Protein AF-A0A523G8J1-F1 (afdb_monomer_lite)

Foldseek 3Di:
DPPDPVPDDPDVVVVVVCCVVPQKDWDWDDDPNRIDIDIDGHDD

Structure (mmCIF, N/CA/C/O backbone):
data_AF-A0A523G8J1-F1
#
_entry.id   AF-A0A523G8J1-F1
#
loop_
_atom_site.group_PDB
_atom_site.id
_atom_site.type_symbol
_atom_site.label_atom_id
_atom_site.label_alt_id
_atom_site.label_comp_id
_atom_site.label_asym_id
_atom_site.label_entity_id
_atom_site.label_seq_id
_atom_site.pdbx_PDB_ins_code
_atom_site.Cartn_x
_atom_site.Cartn_y
_atom_site.Cartn_z
_atom_site.occupancy
_atom_site.B_iso_or_equiv
_atom_site.auth_seq_id
_atom_site.auth_comp_id
_atom_site.auth_asym_id
_atom_site.auth_atom_id
_atom_site.pdbx_PDB_model_num
ATOM 1 N N . MET A 1 1 ? 14.920 5.703 6.874 1.00 74.69 1 MET A N 1
ATOM 2 C CA . MET A 1 1 ? 14.082 4.856 5.998 1.00 74.69 1 MET A CA 1
ATOM 3 C C . MET A 1 1 ? 12.649 5.354 6.106 1.00 74.69 1 MET A C 1
ATOM 5 O O . MET A 1 1 ? 12.239 5.684 7.212 1.00 74.69 1 MET A O 1
ATOM 9 N N . TYR A 1 2 ? 11.948 5.523 4.985 1.00 80.06 2 TYR A N 1
ATOM 10 C CA . TYR A 1 2 ? 10.570 6.023 4.966 1.00 80.06 2 TYR A CA 1
ATOM 11 C C . TYR A 1 2 ? 9.585 4.859 5.175 1.00 80.06 2 TYR A C 1
ATOM 13 O O . TYR A 1 2 ? 9.823 3.793 4.604 1.00 80.06 2 TYR A O 1
ATOM 21 N N . PRO A 1 3 ? 8.506 5.041 5.959 1.00 86.25 3 PRO A N 1
ATOM 22 C CA . PRO A 1 3 ? 8.165 6.241 6.728 1.00 86.25 3 PRO A CA 1
ATOM 23 C C . PRO A 1 3 ? 8.878 6.306 8.099 1.00 86.25 3 PRO A C 1
ATOM 25 O O . PRO A 1 3 ? 9.316 5.272 8.609 1.00 86.25 3 PRO A O 1
ATOM 28 N N . PRO A 1 4 ? 9.018 7.498 8.721 1.00 93.19 4 PRO A N 1
ATOM 29 C CA . PRO A 1 4 ? 9.578 7.644 10.070 1.00 93.19 4 PRO A CA 1
ATOM 30 C C . PRO A 1 4 ? 8.872 6.748 11.105 1.00 93.19 4 PRO A C 1
ATOM 32 O O . PRO A 1 4 ? 7.664 6.553 10.984 1.00 93.19 4 PRO A O 1
ATOM 35 N N . PRO A 1 5 ? 9.559 6.250 12.155 1.00 90.06 5 PRO A N 1
ATOM 36 C CA . PRO A 1 5 ? 8.989 5.257 13.075 1.00 90.06 5 PRO A CA 1
ATOM 37 C C . PRO A 1 5 ? 7.665 5.658 13.739 1.00 90.06 5 PRO A C 1
ATOM 39 O O . PRO A 1 5 ? 6.790 4.817 13.902 1.00 90.06 5 PRO A O 1
ATOM 42 N N . HIS A 1 6 ? 7.489 6.936 14.081 1.00 90.38 6 HIS A N 1
ATOM 43 C CA . HIS A 1 6 ? 6.261 7.451 14.701 1.00 90.38 6 HIS A CA 1
ATOM 44 C C . HIS A 1 6 ? 5.072 7.546 13.728 1.00 90.38 6 HIS A C 1
ATOM 46 O O . HIS A 1 6 ? 3.938 7.692 14.170 1.00 90.38 6 HIS A O 1
ATOM 52 N N . HIS A 1 7 ? 5.317 7.446 12.418 1.00 90.06 7 HIS A N 1
ATOM 53 C CA . HIS A 1 7 ? 4.285 7.365 11.380 1.00 90.06 7 HIS A CA 1
ATOM 54 C C . HIS A 1 7 ? 4.001 5.922 10.933 1.00 90.06 7 HIS A C 1
ATOM 56 O O . HIS A 1 7 ? 3.147 5.704 10.076 1.00 90.06 7 HIS A O 1
ATOM 62 N N . GLN A 1 8 ? 4.713 4.926 11.470 1.00 91.12 8 GLN A N 1
ATOM 63 C CA . GLN A 1 8 ? 4.492 3.524 11.121 1.00 91.12 8 GLN A CA 1
ATOM 64 C C . GLN A 1 8 ? 3.362 2.935 11.967 1.00 91.12 8 GLN A C 1
ATOM 66 O O . GLN A 1 8 ? 3.408 2.960 13.196 1.00 91.12 8 GLN A O 1
ATOM 71 N N . VAL A 1 9 ? 2.376 2.331 11.307 1.00 92.12 9 VAL A N 1
ATOM 72 C CA . VAL A 1 9 ? 1.361 1.497 11.958 1.00 92.12 9 VAL A CA 1
ATOM 73 C C . VAL A 1 9 ? 1.84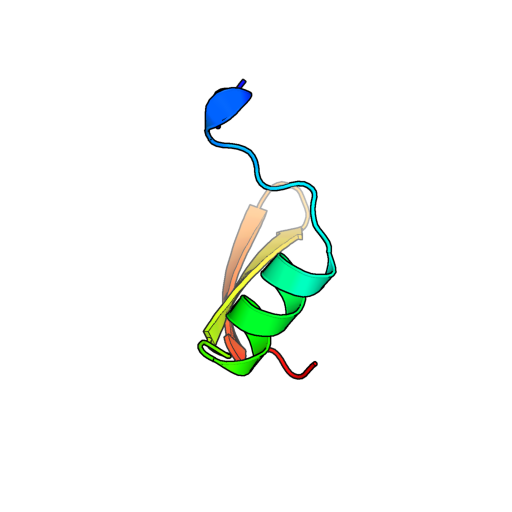4 0.048 11.924 1.00 92.12 9 VAL A C 1
ATOM 75 O O . VAL A 1 9 ? 2.204 -0.453 10.863 1.00 92.12 9 VAL A O 1
ATOM 78 N N . LYS A 1 10 ? 1.874 -0.616 13.085 1.00 92.62 10 LYS A N 1
ATOM 79 C CA . LYS A 1 10 ? 2.255 -2.040 13.222 1.00 92.62 10 LYS A CA 1
ATOM 80 C C . LYS A 1 10 ? 1.098 -2.946 13.655 1.00 92.62 10 LYS A C 1
ATOM 82 O O . LYS A 1 10 ? 1.271 -4.150 13.786 1.00 92.62 10 LYS A O 1
ATOM 87 N N . ASP A 1 11 ? -0.057 -2.349 13.919 1.00 96.00 11 ASP A N 1
ATOM 88 C CA . ASP A 1 11 ? -1.274 -3.026 14.348 1.00 96.00 11 ASP A CA 1
ATOM 89 C C . ASP A 1 11 ? -1.987 -3.612 13.121 1.00 96.00 11 ASP A C 1
ATOM 91 O O . ASP A 1 11 ? -2.440 -2.867 12.246 1.00 96.00 11 ASP A O 1
ATOM 95 N N . ILE A 1 12 ? -2.04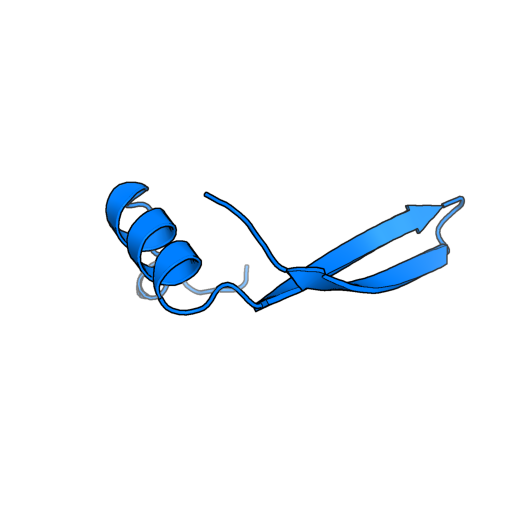8 -4.944 13.049 1.00 95.19 12 ILE A N 1
ATOM 96 C CA . ILE A 1 12 ? -2.615 -5.661 11.905 1.00 95.19 12 ILE A CA 1
ATOM 97 C C . ILE A 1 12 ? -4.125 -5.435 11.775 1.00 95.19 12 ILE A C 1
ATOM 99 O O . ILE A 1 12 ? -4.613 -5.286 10.656 1.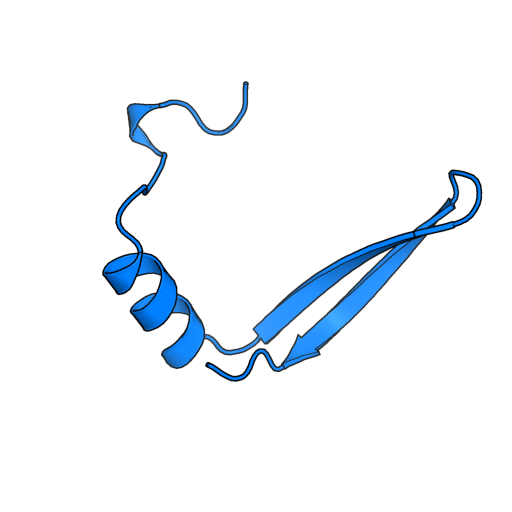00 95.19 12 ILE A O 1
ATOM 103 N N . ASP A 1 13 ? -4.856 -5.310 12.883 1.00 97.19 13 ASP A N 1
ATOM 104 C CA . ASP A 1 13 ? -6.310 -5.128 12.865 1.00 97.19 13 ASP A CA 1
ATOM 105 C C . ASP A 1 13 ? -6.675 -3.760 12.288 1.00 97.19 13 ASP A C 1
ATOM 107 O O . ASP A 1 13 ? -7.603 -3.632 11.482 1.00 97.19 13 ASP A O 1
ATOM 111 N N . LYS A 1 14 ? -5.880 -2.733 12.613 1.00 96.00 14 LYS A N 1
ATOM 112 C CA . LYS A 1 14 ? -6.016 -1.411 11.984 1.00 96.00 14 LYS A CA 1
ATOM 113 C C . LYS A 1 14 ? -5.748 -1.461 10.484 1.00 96.00 14 LYS A C 1
ATOM 115 O O . LYS A 1 14 ? -6.480 -0.829 9.723 1.00 96.00 14 LYS A O 1
ATOM 120 N N . MET A 1 15 ? -4.734 -2.206 10.044 1.00 94.25 15 MET A N 1
ATOM 121 C CA . MET A 1 15 ? -4.440 -2.360 8.614 1.00 94.25 15 MET A CA 1
ATOM 122 C C . MET A 1 15 ? -5.584 -3.065 7.875 1.00 94.25 15 MET A C 1
ATOM 124 O O . MET A 1 15 ? -6.007 -2.604 6.816 1.00 94.25 15 MET A O 1
ATOM 128 N N . ILE A 1 16 ? -6.133 -4.131 8.459 1.00 95.12 16 ILE A N 1
ATOM 129 C CA . ILE A 1 16 ? -7.283 -4.866 7.918 1.00 95.12 16 ILE A CA 1
ATOM 130 C C . ILE A 1 16 ? -8.510 -3.959 7.796 1.00 95.12 16 ILE A C 1
ATOM 132 O O . ILE A 1 16 ? -9.170 -3.949 6.757 1.00 95.12 16 ILE A O 1
ATOM 136 N N . ALA A 1 17 ? -8.809 -3.171 8.832 1.00 96.88 17 ALA A N 1
ATOM 137 C CA . ALA A 1 17 ? -9.932 -2.236 8.811 1.00 96.88 17 ALA A CA 1
ATOM 138 C C . ALA A 1 17 ? -9.799 -1.203 7.678 1.00 96.88 17 ALA A C 1
ATOM 140 O O . ALA A 1 17 ? -10.788 -0.873 7.023 1.00 96.88 17 ALA A O 1
ATOM 141 N N . VAL A 1 18 ? -8.580 -0.724 7.405 1.00 95.06 18 VAL A N 1
ATOM 142 C CA . VAL A 1 18 ? -8.306 0.170 6.269 1.00 95.06 18 VAL A CA 1
ATOM 143 C C . VAL A 1 18 ? -8.568 -0.538 4.941 1.00 95.06 18 VAL A C 1
ATOM 145 O O . VAL A 1 18 ? -9.272 0.025 4.110 1.00 95.06 18 VAL A O 1
ATOM 148 N N . ILE A 1 19 ? -8.076 -1.766 4.750 1.00 95.75 19 ILE A N 1
ATOM 149 C CA . ILE A 1 19 ? -8.295 -2.530 3.508 1.00 95.75 19 ILE A CA 1
ATOM 150 C C . ILE A 1 19 ? -9.792 -2.740 3.249 1.00 95.75 19 ILE A C 1
ATOM 152 O O . ILE A 1 19 ? -10.258 -2.521 2.134 1.00 95.75 19 ILE A O 1
ATOM 156 N N . LYS A 1 20 ? -10.561 -3.107 4.281 1.00 96.12 20 LYS A N 1
ATOM 157 C CA . LYS A 1 20 ? -12.013 -3.314 4.162 1.00 96.12 20 LYS A CA 1
ATOM 158 C C . LYS A 1 20 ? -12.773 -2.031 3.811 1.00 96.12 20 LYS A C 1
ATOM 160 O O . LYS A 1 20 ? -13.723 -2.088 3.038 1.00 96.12 20 LYS A O 1
ATOM 165 N N . ASN A 1 21 ? -12.360 -0.887 4.361 1.00 97.44 21 ASN A N 1
ATOM 166 C CA . ASN A 1 21 ? -12.989 0.411 4.085 1.00 97.44 21 ASN A CA 1
ATOM 167 C C . ASN A 1 21 ? -12.548 1.021 2.744 1.00 97.44 21 ASN A C 1
ATOM 169 O O . ASN A 1 21 ? -13.306 1.772 2.134 1.00 97.44 21 ASN A O 1
ATOM 173 N N . TYR A 1 22 ? -11.335 0.702 2.286 1.00 96.50 22 TYR A N 1
ATOM 174 C CA . TYR A 1 22 ? -10.726 1.251 1.076 1.00 96.50 22 TYR A CA 1
ATOM 175 C C . TYR A 1 22 ? -10.119 0.123 0.222 1.00 96.50 22 TYR A C 1
ATOM 177 O O . TYR A 1 22 ? -8.897 -0.010 0.146 1.00 96.50 22 TYR A O 1
ATOM 185 N N . PRO A 1 23 ? -10.947 -0.693 -0.453 1.00 95.44 23 PRO A N 1
ATOM 186 C CA . PRO A 1 23 ? -10.502 -1.921 -1.114 1.00 95.44 23 PRO A CA 1
ATOM 187 C C . PRO A 1 23 ? -9.795 -1.689 -2.461 1.00 95.44 23 PRO A C 1
ATOM 189 O O . PRO A 1 23 ? -9.748 -2.594 -3.286 1.00 95.44 23 PRO A O 1
ATOM 192 N N . LEU A 1 24 ? -9.248 -0.498 -2.727 1.00 97.00 24 LEU A N 1
ATOM 193 C CA . LEU A 1 24 ? -8.462 -0.212 -3.931 1.00 97.00 24 LEU A CA 1
ATOM 194 C C . LEU A 1 24 ? -6.970 -0.245 -3.589 1.00 97.00 24 LEU A C 1
ATOM 196 O O . LEU A 1 24 ? -6.494 0.560 -2.791 1.00 97.00 24 LEU A O 1
ATOM 200 N N . GLY A 1 25 ? -6.229 -1.150 -4.224 1.00 95.94 25 GLY A N 1
ATOM 201 C CA . GLY A 1 25 ? -4.787 -1.294 -4.054 1.00 95.94 25 GLY A CA 1
ATOM 202 C C . GLY A 1 25 ? -4.005 -1.071 -5.343 1.00 95.94 25 GLY A C 1
ATOM 203 O O . GLY A 1 25 ? -4.531 -1.206 -6.447 1.00 95.94 25 GLY A O 1
ATOM 204 N N . MET A 1 26 ? -2.715 -0.778 -5.193 1.00 96.94 26 MET A N 1
ATOM 205 C CA . MET A 1 26 ? -1.743 -0.796 -6.284 1.00 96.94 26 MET A CA 1
ATOM 206 C C . MET A 1 26 ? -0.861 -2.035 -6.135 1.00 96.94 26 MET A C 1
ATOM 208 O O . MET A 1 26 ? -0.183 -2.201 -5.122 1.00 96.94 26 MET A O 1
ATOM 212 N N . LEU A 1 27 ? -0.865 -2.900 -7.145 1.00 96.06 27 LEU A N 1
ATOM 213 C CA . LEU A 1 27 ? 0.057 -4.021 -7.245 1.00 96.06 27 LEU A CA 1
ATOM 214 C C . LEU A 1 27 ? 1.299 -3.562 -8.005 1.00 96.06 27 LEU A C 1
ATOM 216 O O . LEU A 1 27 ? 1.212 -3.148 -9.161 1.00 96.06 27 LEU A O 1
ATOM 220 N N . ILE A 1 28 ? 2.447 -3.662 -7.341 1.00 97.00 28 ILE A N 1
ATOM 221 C CA . ILE A 1 28 ? 3.76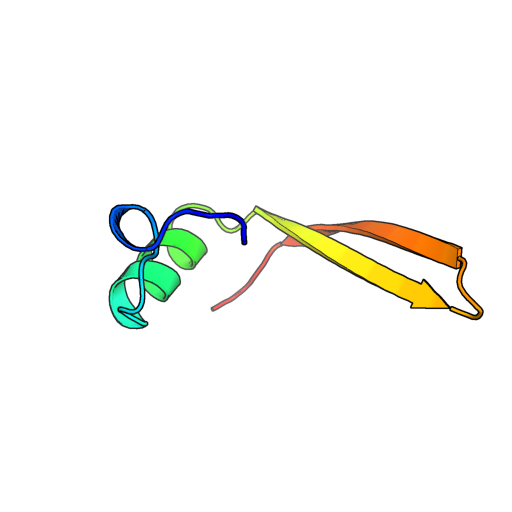0 -3.392 -7.919 1.00 97.00 28 ILE A CA 1
ATOM 222 C C . ILE A 1 28 ? 4.518 -4.717 -7.955 1.00 97.00 28 ILE A C 1
ATOM 224 O O . ILE A 1 28 ? 4.682 -5.368 -6.923 1.00 97.00 28 ILE A O 1
ATOM 228 N N . SER A 1 29 ? 4.978 -5.122 -9.133 1.00 97.38 29 SER A N 1
ATOM 229 C CA . SER A 1 29 ? 5.827 -6.300 -9.325 1.00 97.38 29 SER A CA 1
ATOM 230 C C . SER A 1 29 ? 7.000 -5.971 -10.243 1.00 97.38 29 SER A C 1
ATOM 232 O O . SER A 1 29 ? 7.076 -4.877 -10.803 1.00 97.38 29 SER A O 1
ATOM 234 N N . THR A 1 30 ? 7.955 -6.889 -10.377 1.00 97.81 30 THR A N 1
ATOM 235 C CA . THR A 1 30 ? 9.093 -6.721 -11.284 1.00 97.81 30 THR A CA 1
ATOM 236 C C . THR A 1 30 ? 9.336 -8.000 -12.075 1.00 97.81 30 THR A C 1
ATOM 238 O O . THR A 1 30 ? 9.086 -9.103 -11.585 1.00 97.81 30 THR A O 1
ATOM 241 N N . LYS A 1 31 ? 9.831 -7.860 -13.304 1.00 97.88 31 LYS A N 1
ATOM 242 C CA . LYS A 1 31 ? 10.370 -8.964 -14.104 1.00 97.88 31 LYS A CA 1
ATOM 243 C C . LYS 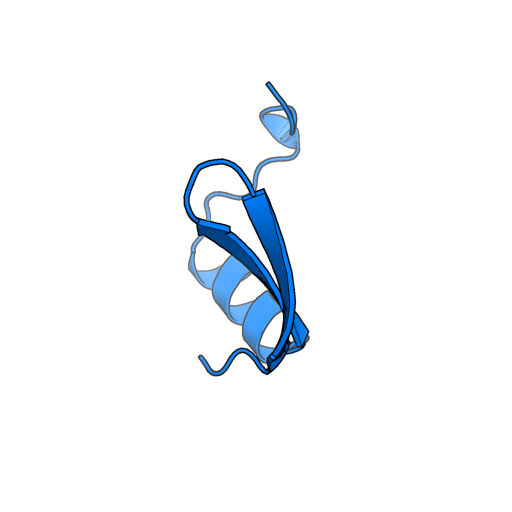A 1 31 ? 11.635 -8.473 -14.785 1.00 97.88 31 LYS A C 1
ATOM 245 O O . LYS A 1 31 ? 11.598 -7.445 -15.451 1.00 97.88 31 LYS A O 1
ATOM 250 N N . ASP A 1 32 ? 12.748 -9.167 -14.568 1.00 97.50 32 ASP A N 1
ATOM 251 C CA . ASP A 1 32 ? 14.046 -8.825 -15.168 1.00 97.50 32 ASP A CA 1
ATOM 252 C C . ASP A 1 32 ? 14.467 -7.358 -14.920 1.00 97.50 32 ASP A C 1
ATOM 254 O O . ASP A 1 32 ? 15.021 -6.687 -15.785 1.00 97.50 32 ASP A O 1
ATOM 258 N N . GLY A 1 33 ? 14.155 -6.826 -13.731 1.00 96.06 33 GLY A N 1
ATOM 259 C CA . GLY A 1 33 ? 14.435 -5.431 -13.361 1.00 96.06 33 GLY A CA 1
ATOM 260 C C . GLY A 1 33 ? 13.450 -4.398 -13.924 1.00 96.06 33 GLY A C 1
ATOM 261 O O . GLY A 1 33 ? 1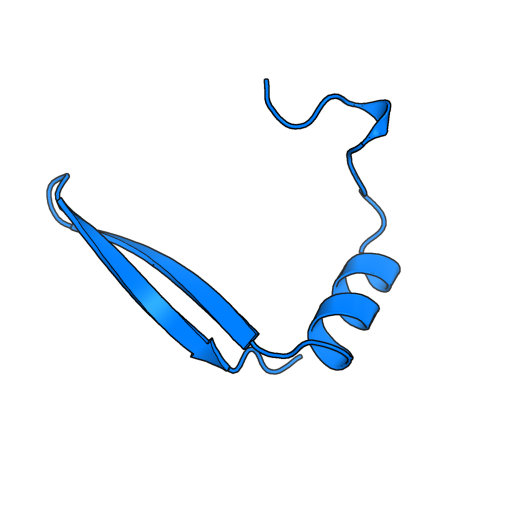3.545 -3.224 -13.573 1.00 96.06 33 GLY A O 1
ATOM 262 N N . VAL A 1 34 ? 12.475 -4.816 -14.735 1.00 97.62 34 VAL A N 1
ATOM 263 C CA . VAL A 1 34 ? 11.409 -3.954 -15.258 1.00 97.62 34 VAL A CA 1
ATOM 264 C C . VAL A 1 34 ? 10.216 -3.963 -14.294 1.00 97.62 34 VAL A C 1
ATOM 266 O O . VAL A 1 34 ? 9.693 -5.042 -13.998 1.00 97.62 34 VAL A O 1
ATOM 269 N N . PRO A 1 35 ? 9.771 -2.802 -13.779 1.00 97.94 35 PRO A N 1
ATOM 270 C CA . PRO A 1 35 ? 8.610 -2.721 -12.903 1.00 97.94 35 PRO A CA 1
ATOM 271 C C . PRO A 1 35 ? 7.294 -2.810 -13.688 1.00 97.94 35 PRO A C 1
ATOM 273 O O . PRO A 1 35 ? 7.141 -2.203 -14.747 1.00 97.94 35 PRO A O 1
ATOM 276 N N . TYR A 1 36 ? 6.316 -3.510 -13.120 1.00 98.44 36 TYR A N 1
ATOM 277 C CA . TYR A 1 36 ? 4.932 -3.567 -13.579 1.00 98.44 36 TYR A CA 1
ATOM 278 C C . TYR A 1 36 ? 4.043 -3.011 -12.478 1.00 98.44 36 TYR A C 1
ATOM 280 O O . TYR A 1 36 ? 4.178 -3.381 -11.311 1.00 98.44 36 TYR A O 1
ATOM 288 N N . VAL A 1 37 ? 3.138 -2.113 -12.853 1.00 98.25 37 VAL A N 1
ATOM 289 C CA . VAL A 1 37 ? 2.271 -1.406 -11.913 1.00 98.25 37 VAL A CA 1
ATOM 290 C C . VAL A 1 37 ? 0.846 -1.462 -12.434 1.00 98.25 37 VAL A C 1
ATOM 292 O O . VAL A 1 37 ? 0.592 -1.123 -13.589 1.00 98.25 37 VAL A O 1
ATOM 295 N N . THR A 1 38 ? -0.087 -1.892 -11.592 1.00 97.94 38 THR A N 1
ATOM 296 C CA . THR A 1 38 ? -1.516 -1.877 -11.915 1.00 97.94 38 THR A CA 1
ATOM 297 C C . THR A 1 38 ? -2.360 -1.645 -10.665 1.00 97.94 38 THR A C 1
ATOM 299 O O . THR A 1 38 ? -1.904 -1.877 -9.546 1.00 97.94 38 THR A O 1
ATOM 302 N N . HIS A 1 39 ? -3.597 -1.191 -10.853 1.00 97.75 39 HIS A N 1
ATOM 303 C CA . HIS A 1 39 ? -4.582 -1.081 -9.781 1.00 97.75 39 HIS A CA 1
ATOM 304 C C . HIS A 1 39 ? -5.442 -2.343 -9.742 1.00 97.75 39 HIS A C 1
ATOM 306 O O . HIS A 1 39 ? -5.889 -2.821 -10.785 1.00 97.75 39 HIS A O 1
ATOM 312 N N . ILE A 1 40 ? -5.688 -2.866 -8.544 1.00 96.62 40 ILE A N 1
ATOM 313 C CA . ILE A 1 40 ? -6.545 -4.035 -8.325 1.00 96.62 40 ILE A CA 1
ATOM 314 C C . ILE A 1 40 ? -7.453 -3.812 -7.112 1.00 96.62 40 ILE A C 1
ATOM 316 O O . ILE A 1 40 ? -7.062 -3.109 -6.176 1.00 96.62 40 ILE A O 1
ATOM 320 N N . PRO A 1 41 ? -8.649 -4.421 -7.084 1.00 96.19 41 PRO A N 1
ATOM 321 C CA . PRO A 1 41 ? -9.392 -4.544 -5.843 1.00 96.19 41 PRO A CA 1
ATOM 322 C C . PRO A 1 41 ? -8.651 -5.487 -4.878 1.00 96.19 41 PRO A C 1
ATOM 324 O O . PRO A 1 41 ? -8.173 -6.546 -5.288 1.00 96.19 41 PRO A O 1
ATOM 327 N N . ILE A 1 42 ? -8.569 -5.119 -3.600 1.00 94.69 42 ILE A N 1
ATOM 328 C CA . ILE A 1 42 ? -8.085 -5.985 -2.520 1.00 94.69 42 ILE A CA 1
ATOM 329 C C . ILE A 1 42 ? -9.299 -6.523 -1.764 1.00 94.69 42 ILE A C 1
ATOM 331 O O . ILE A 1 42 ? -10.148 -5.756 -1.314 1.00 94.69 42 ILE A O 1
ATOM 335 N N . ILE A 1 43 ? -9.363 -7.845 -1.613 1.00 90.50 43 ILE A N 1
ATOM 336 C CA . ILE A 1 43 ? -10.411 -8.542 -0.863 1.00 90.50 43 ILE A CA 1
ATOM 337 C C . ILE A 1 43 ? -9.768 -9.123 0.398 1.00 90.50 43 ILE A C 1
ATOM 339 O O . ILE A 1 43 ? -8.780 -9.852 0.292 1.00 90.50 43 ILE A O 1
ATOM 343 N N . TYR A 1 44 ? -10.315 -8.779 1.568 1.00 87.69 44 TYR A N 1
ATOM 344 C CA . TYR A 1 44 ? -9.872 -9.254 2.882 1.00 87.69 44 TYR A CA 1
ATOM 345 C C . TYR A 1 44 ? -11.055 -9.714 3.735 1.00 87.69 44 TYR A C 1
ATOM 347 O O . TYR A 1 44 ? -12.015 -8.923 3.890 1.00 87.69 44 TYR A O 1
#

pLDDT: mean 94.33, std 4.75, range [74.69, 98.44]

Sequence (44 aa):
MYPPPHHQVKDIDKMIAVIKNYPLGMLISTKDGVPYVTHIPIIY

Secondary structure (DSSP, 8-state):
-PSPGGG----HHHHHHHHHH--EEEEEEEETTEEEEEEEE---

Radius of gyration: 13.53 Å; chains: 1; bounding box: 27×17×30 Å